Protein AF-A0A7T5UPA2-F1 (afdb_monomer)

pLDDT: mean 88.35, std 10.32, range [50.75, 97.88]

Mean predicted aligned error: 6.81 Å

Structure (mmCIF, N/CA/C/O backbone):
data_AF-A0A7T5UPA2-F1
#
_entry.id   AF-A0A7T5UPA2-F1
#
loop_
_atom_site.group_PDB
_atom_site.id
_atom_site.type_symbol
_atom_site.label_atom_id
_atom_site.label_alt_id
_atom_site.label_comp_id
_atom_site.label_asym_id
_atom_site.label_entity_id
_atom_site.label_seq_id
_atom_site.pdbx_PDB_ins_code
_atom_site.Cartn_x
_atom_sit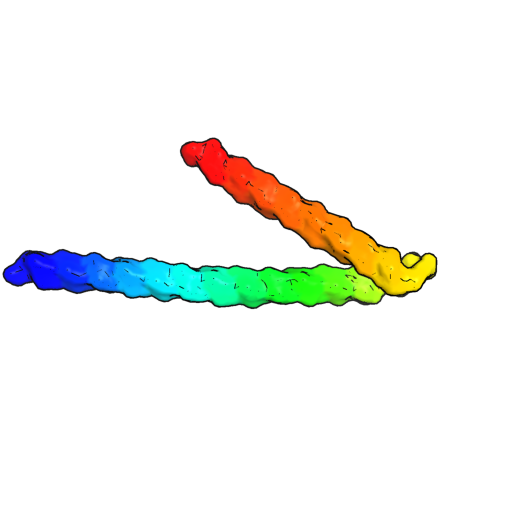e.Cartn_y
_atom_site.Cartn_z
_atom_site.occupancy
_atom_site.B_iso_or_equiv
_atom_site.auth_seq_id
_atom_site.auth_comp_id
_atom_site.auth_asym_id
_atom_site.auth_atom_id
_atom_site.pdbx_P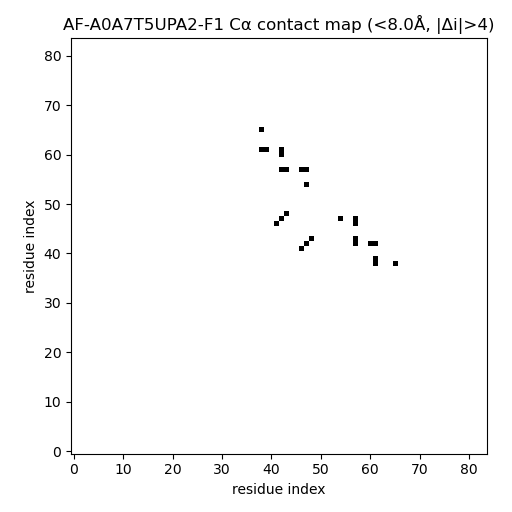DB_model_num
ATOM 1 N N . MET A 1 1 ? -23.485 -7.309 40.176 1.00 59.19 1 MET A N 1
ATOM 2 C CA . MET A 1 1 ? -23.101 -8.238 39.079 1.00 59.19 1 MET A CA 1
ATOM 3 C C . MET A 1 1 ? -23.267 -7.651 37.670 1.00 59.19 1 MET A C 1
ATOM 5 O O . MET A 1 1 ? -22.472 -8.000 36.807 1.00 59.19 1 MET A O 1
ATOM 9 N N . ALA A 1 2 ? -24.235 -6.756 37.414 1.00 62.12 2 ALA A N 1
ATOM 10 C CA . ALA A 1 2 ? -24.420 -6.124 36.096 1.00 62.12 2 ALA A CA 1
ATOM 11 C C . ALA A 1 2 ? -23.206 -5.294 35.620 1.00 62.12 2 ALA A C 1
ATOM 13 O O . ALA A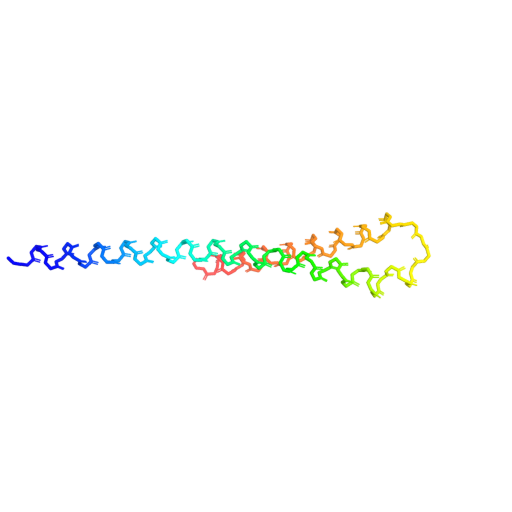 1 2 ? -22.823 -5.383 34.457 1.00 62.12 2 ALA A O 1
ATOM 14 N N . ASN A 1 3 ? -22.544 -4.576 36.536 1.00 69.12 3 ASN A N 1
ATOM 15 C CA . ASN A 1 3 ? -21.404 -3.708 36.214 1.00 69.12 3 ASN A CA 1
ATOM 16 C C . ASN A 1 3 ? -20.173 -4.486 35.694 1.00 69.12 3 ASN A C 1
ATOM 18 O O . ASN A 1 3 ? -19.539 -4.094 34.721 1.00 69.12 3 ASN A O 1
ATOM 22 N N . LYS A 1 4 ? -19.900 -5.669 36.265 1.00 72.69 4 LYS A N 1
ATOM 23 C CA . LYS A 1 4 ? -18.768 -6.527 35.869 1.00 72.69 4 LYS A CA 1
ATOM 24 C C . LYS A 1 4 ? -18.936 -7.093 34.449 1.00 72.69 4 LYS A C 1
ATOM 26 O O . LYS A 1 4 ? -17.994 -7.090 33.667 1.00 72.69 4 LYS A O 1
ATOM 31 N N . LYS A 1 5 ? -20.162 -7.494 34.082 1.00 73.38 5 LYS A N 1
ATOM 32 C CA . LYS A 1 5 ? -20.489 -7.991 32.730 1.00 73.38 5 LYS A CA 1
ATOM 33 C C . LYS A 1 5 ? -20.399 -6.897 31.659 1.00 73.38 5 LYS A C 1
ATOM 35 O O . LYS A 1 5 ? -20.011 -7.187 30.531 1.00 73.38 5 LYS A O 1
ATOM 40 N N . ALA A 1 6 ? -20.770 -5.659 31.991 1.00 78.25 6 ALA A N 1
ATOM 41 C CA . ALA A 1 6 ? -20.649 -4.521 31.078 1.00 78.25 6 ALA A CA 1
ATOM 42 C C . ALA A 1 6 ? -19.175 -4.153 30.828 1.00 78.25 6 ALA A C 1
ATOM 44 O O . ALA A 1 6 ? -18.776 -3.990 29.677 1.00 78.25 6 ALA A O 1
ATOM 45 N N . GLN A 1 7 ? -18.365 -4.130 31.889 1.00 79.00 7 GLN A N 1
ATOM 46 C CA . GLN A 1 7 ? -16.930 -3.843 31.829 1.00 79.00 7 GLN A CA 1
ATOM 47 C C . GLN A 1 7 ? -16.134 -4.915 31.062 1.00 79.00 7 GLN A C 1
ATOM 49 O O . GLN A 1 7 ? -15.252 -4.596 30.270 1.00 79.00 7 GLN A O 1
ATOM 54 N N . GLU A 1 8 ? -16.475 -6.199 31.216 1.00 79.75 8 GLU A N 1
ATOM 55 C CA . GLU A 1 8 ? -15.865 -7.273 30.416 1.00 79.75 8 GLU A CA 1
ATOM 56 C C . GLU A 1 8 ? -16.195 -7.146 28.919 1.00 79.75 8 GLU A C 1
ATOM 58 O O . GLU A 1 8 ? -15.351 -7.432 28.068 1.00 79.75 8 GLU A O 1
ATOM 63 N N . ARG A 1 9 ? -17.413 -6.704 28.572 1.00 81.00 9 ARG A N 1
ATOM 64 C CA . ARG A 1 9 ? -17.810 -6.478 27.173 1.00 81.00 9 ARG A CA 1
ATOM 65 C C . ARG A 1 9 ? -17.091 -5.280 26.554 1.00 81.00 9 ARG A C 1
ATOM 67 O O . ARG A 1 9 ? -16.676 -5.387 25.401 1.00 81.00 9 ARG A O 1
ATOM 74 N N . SER A 1 10 ? -16.930 -4.172 27.285 1.00 88.50 10 SER A N 1
ATOM 75 C CA . SER A 1 10 ? -16.183 -3.008 26.787 1.00 88.50 10 SER A CA 1
ATOM 76 C C . SER A 1 10 ? -14.707 -3.346 26.581 1.00 88.50 10 SER A C 1
ATOM 78 O O . SER A 1 10 ? -14.182 -3.101 25.500 1.00 88.50 10 SER A O 1
ATOM 80 N N . PHE A 1 11 ? -14.085 -4.034 27.541 1.00 92.56 11 PHE A N 1
ATOM 81 C CA . PHE A 1 11 ? -12.692 -4.468 27.437 1.00 92.56 11 PHE A CA 1
ATOM 82 C C . PHE A 1 11 ? -12.453 -5.404 26.244 1.00 92.56 11 PHE A C 1
ATOM 84 O O . PHE A 1 11 ? -11.536 -5.191 25.455 1.00 92.56 11 PHE A O 1
ATOM 91 N N . ARG A 1 12 ? -13.313 -6.413 26.038 1.00 93.12 12 ARG A N 1
ATOM 92 C CA . ARG A 1 12 ? -13.216 -7.295 24.858 1.00 93.12 12 ARG A CA 1
ATOM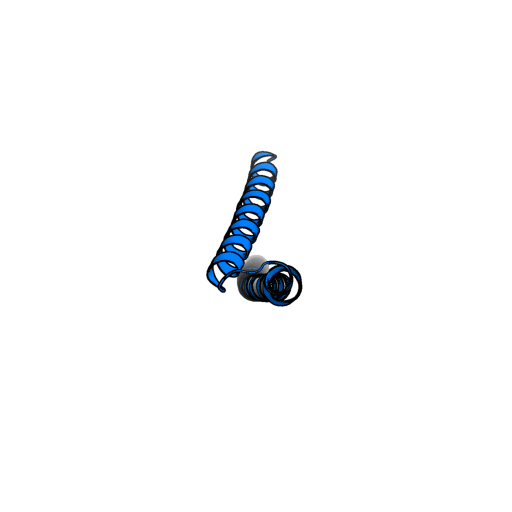 93 C C . ARG A 1 12 ? -13.341 -6.521 23.547 1.00 93.12 12 ARG A C 1
ATOM 95 O O . ARG A 1 12 ? -12.644 -6.843 22.590 1.00 93.12 12 ARG A O 1
ATOM 102 N N . ARG A 1 13 ? -14.219 -5.515 23.490 1.00 94.81 13 ARG A N 1
AT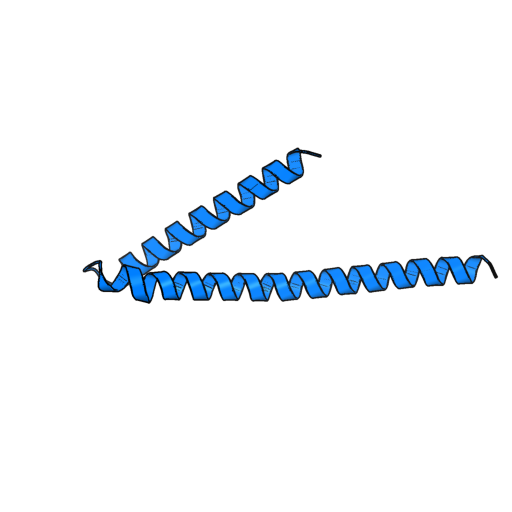OM 103 C CA . ARG A 1 13 ? -14.388 -4.671 22.301 1.00 94.81 13 ARG A CA 1
ATOM 104 C C . ARG A 1 13 ? -13.133 -3.848 22.020 1.00 94.81 13 ARG A C 1
ATOM 106 O O . ARG A 1 13 ? -12.697 -3.814 20.875 1.00 94.81 13 ARG A O 1
ATOM 113 N N . GLU A 1 14 ? -12.552 -3.233 23.046 1.00 95.25 14 GLU A N 1
ATOM 114 C CA . GLU A 1 14 ? -11.301 -2.477 22.934 1.00 95.25 14 GLU A CA 1
ATOM 115 C C . GLU A 1 14 ? -10.146 -3.368 22.468 1.00 95.25 14 GLU A C 1
ATOM 117 O O . GLU A 1 14 ? -9.448 -3.009 21.521 1.00 95.25 14 GLU A O 1
ATOM 122 N N . LEU A 1 15 ? -10.002 -4.567 23.043 1.00 96.94 15 LEU A N 1
ATOM 123 C CA . LEU A 1 15 ? -8.999 -5.540 22.604 1.00 96.94 15 LEU A CA 1
ATOM 124 C C . LEU A 1 15 ? -9.180 -5.932 21.136 1.00 96.94 15 LEU A C 1
ATOM 126 O O . LEU A 1 15 ? -8.220 -5.910 20.371 1.00 96.94 15 LEU A O 1
ATOM 130 N N . VAL A 1 16 ? -10.404 -6.262 20.713 1.00 97.25 16 VAL A N 1
ATOM 131 C CA . VAL A 1 16 ? -10.681 -6.596 19.306 1.00 97.25 16 VAL A CA 1
ATOM 132 C C . VAL A 1 16 ? -10.359 -5.411 18.399 1.00 97.25 16 VAL A C 1
ATOM 134 O O . VAL A 1 16 ? -9.766 -5.599 17.343 1.00 97.25 16 VAL A O 1
ATOM 137 N N . GLN A 1 17 ? -10.690 -4.186 18.803 1.00 97.00 17 GLN A N 1
ATOM 138 C CA . GLN A 1 17 ? -10.398 -2.991 18.016 1.00 97.00 17 GLN A CA 1
ATOM 139 C C . GLN A 1 17 ? -8.890 -2.722 17.890 1.00 97.00 17 GLN A C 1
ATOM 141 O O . GLN A 1 17 ? -8.425 -2.334 16.814 1.00 97.00 17 GLN A O 1
ATOM 146 N N . GLN A 1 18 ? -8.115 -2.983 18.946 1.00 97.12 18 GLN A N 1
ATOM 147 C CA . GLN A 1 18 ? -6.652 -2.921 18.906 1.00 97.12 18 GLN A CA 1
ATOM 148 C C . GLN A 1 18 ? -6.067 -3.999 17.992 1.00 97.12 18 GLN A C 1
ATOM 150 O O . GLN A 1 18 ? -5.217 -3.691 17.159 1.00 97.12 18 GLN A O 1
ATOM 155 N N . LEU A 1 19 ? -6.558 -5.239 18.090 1.00 97.88 19 LEU A N 1
ATOM 156 C CA . LEU A 1 19 ? -6.130 -6.337 17.222 1.00 97.88 19 LEU A CA 1
ATOM 157 C C . LEU A 1 19 ? -6.444 -6.046 15.754 1.00 97.88 19 LEU A C 1
ATOM 159 O O . LEU A 1 19 ? -5.565 -6.197 14.914 1.00 97.88 19 LEU A O 1
ATOM 163 N N . VAL A 1 20 ? -7.652 -5.560 15.450 1.00 97.81 20 VAL A N 1
ATOM 164 C CA . VAL A 1 20 ? -8.026 -5.150 14.090 1.00 97.81 20 VAL A CA 1
ATOM 165 C C . VAL A 1 20 ? -7.068 -4.080 13.589 1.00 97.81 20 VAL A C 1
ATOM 167 O O . VAL A 1 20 ? -6.493 -4.264 12.525 1.00 97.81 20 VAL A O 1
ATOM 170 N N . THR A 1 21 ? -6.833 -3.020 14.367 1.00 97.06 21 THR A N 1
ATOM 171 C CA . THR A 1 21 ? -5.909 -1.938 13.988 1.00 97.06 21 THR A CA 1
ATOM 172 C C . THR A 1 21 ? -4.501 -2.461 13.702 1.00 97.06 21 THR A C 1
ATOM 174 O O . THR A 1 21 ? -3.912 -2.121 12.673 1.00 97.06 21 THR A O 1
ATOM 177 N N . LEU A 1 22 ? -3.957 -3.302 14.586 1.00 97.31 22 LEU A N 1
ATOM 178 C CA . LEU A 1 22 ? -2.623 -3.879 14.433 1.00 97.31 22 LEU A CA 1
ATOM 179 C C . LEU A 1 22 ? -2.541 -4.766 13.184 1.00 97.31 22 LEU A C 1
ATOM 181 O O . LEU A 1 22 ? -1.632 -4.602 12.370 1.00 97.31 22 LEU A O 1
ATOM 185 N N . SER A 1 23 ? -3.515 -5.659 12.996 1.00 97.38 23 SER A N 1
ATOM 186 C CA . SER A 1 23 ? -3.579 -6.550 11.838 1.00 97.38 23 SER A CA 1
ATOM 187 C C . SER A 1 23 ? -3.745 -5.778 10.532 1.00 97.38 23 SER A C 1
ATOM 189 O O . SER A 1 23 ? -2.997 -6.025 9.591 1.00 97.38 23 SER A O 1
ATOM 191 N N . THR A 1 24 ? -4.667 -4.813 10.455 1.00 96.31 24 THR A N 1
ATOM 192 C CA . THR A 1 24 ? -4.875 -4.022 9.232 1.00 96.31 24 THR A CA 1
ATOM 193 C C . THR A 1 24 ? -3.659 -3.172 8.893 1.00 96.31 24 THR A C 1
ATOM 195 O O . THR A 1 24 ? -3.335 -3.031 7.719 1.00 96.31 24 THR A O 1
ATOM 198 N N . SER A 1 25 ? -2.956 -2.642 9.899 1.00 96.19 25 SER A N 1
ATOM 199 C CA . SER A 1 25 ? -1.736 -1.857 9.678 1.00 96.19 25 SER A CA 1
ATOM 200 C C . SER A 1 25 ? -0.596 -2.737 9.164 1.00 96.19 25 SER A C 1
ATOM 202 O O . SER A 1 25 ? 0.047 -2.395 8.173 1.00 96.19 25 SER A O 1
ATOM 204 N N . GLY A 1 26 ? -0.389 -3.905 9.784 1.00 97.19 26 GLY A N 1
ATOM 205 C CA . GLY A 1 26 ? 0.609 -4.881 9.342 1.00 97.19 26 GLY A CA 1
ATOM 206 C C . GLY A 1 26 ? 0.339 -5.387 7.924 1.00 97.19 26 GLY A C 1
ATOM 207 O O . GLY A 1 26 ? 1.223 -5.336 7.071 1.00 97.19 26 GLY A O 1
ATOM 208 N N . PHE A 1 27 ? -0.896 -5.803 7.629 1.00 97.31 27 PHE A N 1
ATOM 209 C CA . PHE A 1 27 ? -1.267 -6.242 6.281 1.00 97.31 27 PHE A CA 1
ATOM 210 C C . PHE A 1 27 ? -1.233 -5.109 5.255 1.00 97.31 27 PHE A C 1
ATOM 212 O O . PHE A 1 27 ? -0.853 -5.355 4.114 1.00 97.31 27 PHE A O 1
ATOM 219 N N . GLY A 1 28 ? -1.568 -3.876 5.643 1.00 95.88 28 GLY A N 1
ATOM 220 C CA . GLY A 1 28 ? -1.435 -2.704 4.779 1.00 95.88 28 GLY A CA 1
ATOM 221 C C . GLY A 1 28 ? 0.010 -2.480 4.329 1.00 95.88 28 GLY A C 1
ATOM 222 O O . GLY A 1 28 ? 0.251 -2.262 3.143 1.00 95.88 28 GLY A O 1
ATOM 223 N N . LEU A 1 29 ? 0.976 -2.619 5.245 1.00 96.81 29 LEU A N 1
ATOM 224 C CA . LEU A 1 29 ? 2.401 -2.535 4.916 1.00 96.81 29 LEU A CA 1
ATOM 225 C C . LEU A 1 29 ? 2.838 -3.665 3.976 1.00 96.81 29 LEU A C 1
ATOM 227 O O . LEU A 1 29 ? 3.472 -3.402 2.956 1.00 96.81 29 LEU A O 1
ATOM 231 N N . VAL A 1 30 ? 2.476 -4.912 4.289 1.00 96.88 30 VAL A N 1
ATOM 232 C CA . VAL A 1 30 ? 2.812 -6.070 3.444 1.00 96.88 30 VAL A CA 1
ATOM 233 C C . VAL A 1 30 ? 2.223 -5.912 2.040 1.00 96.88 30 VAL A C 1
ATOM 235 O O . VAL A 1 30 ? 2.922 -6.131 1.054 1.00 96.88 30 VAL A O 1
ATOM 238 N N . ALA A 1 31 ? 0.968 -5.472 1.933 1.00 96.19 31 ALA A N 1
ATOM 239 C CA . ALA A 1 31 ? 0.316 -5.223 0.653 1.00 96.19 31 ALA A CA 1
ATOM 240 C C . ALA A 1 31 ? 1.013 -4.107 -0.140 1.00 96.19 31 ALA A C 1
ATOM 242 O O . ALA A 1 31 ? 1.220 -4.256 -1.344 1.00 96.19 31 ALA A O 1
ATOM 243 N N . ALA A 1 32 ? 1.410 -3.013 0.520 1.00 93.81 32 ALA A N 1
ATOM 244 C CA . ALA A 1 32 ? 2.149 -1.928 -0.122 1.00 93.81 32 ALA A CA 1
ATOM 245 C C . ALA A 1 32 ? 3.499 -2.407 -0.682 1.00 93.81 32 ALA A C 1
ATOM 247 O O . ALA A 1 32 ? 3.847 -2.080 -1.818 1.00 93.81 32 ALA A O 1
ATOM 248 N N . LEU A 1 33 ? 4.232 -3.225 0.082 1.00 95.56 33 LEU A N 1
ATOM 249 C CA . LEU A 1 33 ? 5.506 -3.804 -0.352 1.00 95.56 33 LEU A CA 1
ATOM 250 C C . LEU A 1 33 ? 5.327 -4.762 -1.536 1.00 95.56 33 LEU A C 1
ATOM 252 O O . LEU A 1 33 ? 6.055 -4.646 -2.521 1.00 95.56 33 LEU A O 1
ATOM 256 N N . ALA A 1 34 ? 4.327 -5.645 -1.480 1.00 96.81 34 ALA A N 1
ATOM 257 C CA . ALA A 1 34 ? 4.043 -6.599 -2.549 1.00 96.81 34 ALA A CA 1
ATOM 258 C C . ALA A 1 34 ? 3.678 -5.902 -3.869 1.00 96.81 34 ALA A C 1
ATOM 260 O O . ALA A 1 34 ? 4.172 -6.283 -4.931 1.00 96.81 34 ALA A O 1
ATOM 261 N N . TRP A 1 35 ? 2.855 -4.848 -3.818 1.00 94.06 35 TRP A N 1
ATOM 262 C CA . TRP A 1 35 ? 2.523 -4.060 -5.008 1.00 94.06 35 TRP A CA 1
ATOM 263 C C . TRP A 1 35 ? 3.729 -3.302 -5.559 1.00 94.06 35 TRP A C 1
ATOM 265 O O . TRP A 1 35 ? 3.928 -3.298 -6.772 1.00 94.06 35 TRP A O 1
ATOM 275 N N . ASN A 1 36 ? 4.553 -2.704 -4.694 1.00 92.56 36 ASN A N 1
ATOM 276 C CA . ASN A 1 36 ? 5.796 -2.057 -5.111 1.00 92.56 36 ASN A CA 1
ATOM 277 C C . ASN A 1 36 ? 6.708 -3.041 -5.863 1.00 92.56 36 ASN A C 1
ATOM 279 O O . ASN A 1 36 ? 7.146 -2.741 -6.971 1.00 92.56 36 ASN A O 1
ATOM 283 N N . GLU A 1 37 ? 6.944 -4.229 -5.305 1.00 95.31 37 GLU A N 1
ATOM 284 C CA . GLU A 1 37 ? 7.775 -5.251 -5.946 1.00 95.31 37 GLU A CA 1
ATOM 285 C C . GLU A 1 37 ? 7.170 -5.742 -7.267 1.00 95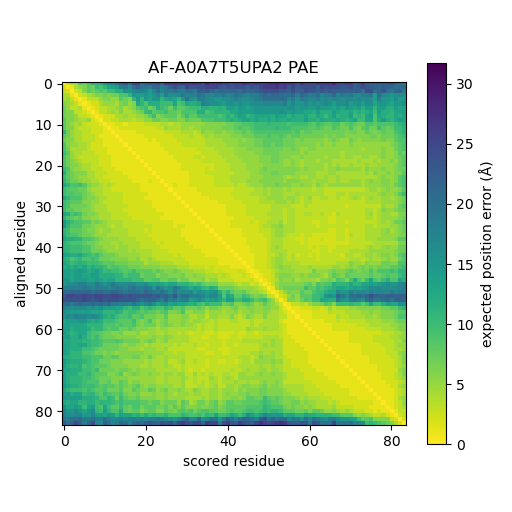.31 37 GLU A C 1
ATOM 287 O O . GLU A 1 37 ? 7.861 -5.792 -8.283 1.00 95.31 37 GLU A O 1
ATOM 292 N N . THR A 1 38 ? 5.866 -6.021 -7.285 1.00 95.38 38 THR A N 1
ATOM 293 C CA . THR A 1 38 ? 5.157 -6.492 -8.484 1.00 95.38 38 THR A CA 1
ATOM 294 C C . THR A 1 38 ? 5.265 -5.485 -9.626 1.00 95.38 38 THR A C 1
ATOM 296 O O . THR A 1 38 ? 5.595 -5.854 -10.750 1.00 95.38 38 THR A O 1
ATOM 299 N N . ILE A 1 39 ? 5.024 -4.198 -9.358 1.00 91.56 39 ILE A N 1
ATOM 300 C CA . ILE A 1 39 ? 5.118 -3.160 -10.390 1.00 91.56 39 ILE A CA 1
ATOM 301 C C . ILE A 1 39 ? 6.565 -3.050 -10.884 1.00 91.56 39 ILE A C 1
ATOM 303 O O . ILE A 1 39 ? 6.779 -2.978 -12.091 1.00 91.56 39 ILE A O 1
ATOM 307 N N . GLN A 1 40 ? 7.562 -3.092 -9.993 1.00 90.94 40 GLN A N 1
ATOM 308 C CA . GLN A 1 40 ? 8.974 -3.062 -10.394 1.00 90.94 40 GLN A CA 1
ATOM 309 C C . GLN A 1 40 ? 9.347 -4.239 -11.301 1.00 90.94 40 GLN A C 1
ATOM 311 O O . GLN A 1 40 ? 9.974 -4.023 -12.338 1.00 90.94 40 GLN A O 1
ATOM 316 N N . GLN A 1 41 ? 8.933 -5.460 -10.953 1.00 93.69 41 GLN A N 1
ATOM 317 C CA . GLN A 1 41 ? 9.162 -6.646 -11.782 1.00 93.69 41 GLN A CA 1
ATOM 318 C C . GLN A 1 41 ? 8.458 -6.525 -13.134 1.00 93.69 41 GLN A C 1
ATOM 320 O O . GLN A 1 41 ? 9.069 -6.785 -14.163 1.00 93.69 41 GLN A O 1
ATOM 325 N N . ILE A 1 42 ? 7.214 -6.034 -13.165 1.00 90.62 42 ILE A N 1
ATOM 326 C CA . ILE A 1 42 ? 6.496 -5.807 -14.425 1.00 90.62 42 ILE A CA 1
ATOM 327 C C . ILE A 1 42 ? 7.262 -4.832 -15.327 1.00 90.62 42 ILE A C 1
ATOM 329 O O . ILE A 1 42 ? 7.424 -5.092 -16.520 1.00 90.62 42 ILE A O 1
ATOM 333 N N . VAL A 1 43 ? 7.750 -3.714 -14.781 1.00 87.94 43 VAL A N 1
ATOM 334 C CA . VAL A 1 43 ? 8.533 -2.755 -15.570 1.00 87.94 43 VAL A CA 1
ATOM 335 C C . VAL A 1 43 ? 9.826 -3.402 -16.071 1.00 87.94 43 VAL A C 1
ATOM 337 O O . VAL A 1 43 ? 10.141 -3.297 -17.256 1.00 87.94 43 VAL A O 1
ATOM 340 N N . LYS A 1 44 ? 10.541 -4.119 -15.207 1.00 87.62 44 LYS A N 1
ATOM 341 C CA . LYS A 1 44 ? 11.803 -4.774 -15.556 1.00 87.62 44 LYS A CA 1
ATOM 342 C C . LYS A 1 44 ? 11.642 -5.865 -16.618 1.00 87.62 44 LYS A C 1
ATOM 344 O O . LYS A 1 44 ? 12.446 -5.934 -17.539 1.00 87.62 44 LYS A O 1
ATOM 349 N N . ASP A 1 45 ? 10.615 -6.700 -16.513 1.00 90.06 45 ASP A N 1
ATOM 350 C CA . ASP A 1 45 ? 10.482 -7.889 -17.360 1.00 90.06 45 ASP A CA 1
ATOM 351 C C . ASP A 1 45 ? 9.725 -7.591 -18.661 1.00 90.06 45 ASP A C 1
ATOM 353 O O . ASP A 1 45 ? 9.993 -8.202 -19.696 1.00 90.06 45 ASP A O 1
ATOM 357 N N . PHE A 1 46 ? 8.793 -6.630 -18.647 1.00 87.00 46 PHE A N 1
ATOM 358 C CA . PHE A 1 46 ? 7.944 -6.336 -19.806 1.00 87.00 46 PHE A CA 1
ATOM 359 C C . PHE A 1 46 ? 8.246 -5.000 -20.487 1.00 87.00 46 PHE A C 1
ATOM 361 O O . PHE A 1 46 ? 7.959 -4.866 -21.679 1.00 87.00 46 PHE A O 1
ATOM 368 N N . ILE A 1 47 ? 8.774 -4.001 -19.781 1.00 83.50 47 ILE A N 1
ATOM 369 C CA . ILE A 1 47 ? 8.939 -2.646 -20.331 1.00 83.50 47 ILE A CA 1
ATOM 370 C C . ILE A 1 47 ? 10.397 -2.385 -20.704 1.00 83.50 47 ILE A C 1
ATOM 372 O O . ILE A 1 47 ? 10.672 -1.971 -21.829 1.00 83.50 47 ILE A O 1
ATOM 376 N N . GLU A 1 48 ? 11.331 -2.681 -19.803 1.00 81.50 48 GLU A N 1
ATOM 377 C CA . GLU A 1 48 ? 12.765 -2.437 -19.992 1.00 81.50 48 GLU A CA 1
ATOM 378 C C . GLU A 1 48 ? 13.359 -3.138 -21.231 1.00 81.50 48 GLU A C 1
ATOM 380 O O . GLU A 1 48 ? 14.045 -2.466 -21.999 1.00 81.50 48 GLU A O 1
ATOM 385 N N . PRO A 1 49 ? 13.040 -4.411 -21.553 1.00 84.56 49 PRO A N 1
ATOM 386 C CA . PRO A 1 49 ? 13.595 -5.077 -22.735 1.00 84.56 49 PRO A CA 1
ATOM 387 C C . PRO A 1 49 ? 13.040 -4.532 -24.057 1.00 84.56 49 PRO A C 1
ATOM 389 O O . PRO A 1 49 ? 13.596 -4.799 -25.120 1.00 84.56 49 PRO A O 1
ATOM 392 N N . ARG A 1 50 ? 11.915 -3.805 -24.015 1.00 81.38 50 ARG A N 1
ATOM 393 C CA . ARG A 1 50 ? 11.217 -3.292 -25.203 1.00 81.38 50 ARG A CA 1
ATOM 394 C C . ARG A 1 50 ? 11.582 -1.849 -25.538 1.00 81.38 50 ARG A C 1
ATOM 396 O O . ARG A 1 50 ? 11.247 -1.393 -26.629 1.00 81.38 50 ARG A O 1
ATOM 403 N N . ILE A 1 51 ? 12.243 -1.134 -24.628 1.00 74.81 51 ILE A N 1
ATOM 404 C CA . ILE A 1 51 ? 12.578 0.280 -24.801 1.00 74.81 51 ILE A CA 1
ATOM 405 C C . ILE A 1 51 ? 14.101 0.446 -24.758 1.00 74.81 51 ILE A C 1
ATOM 407 O O . ILE A 1 51 ? 14.700 0.313 -23.693 1.00 74.81 51 ILE A O 1
ATOM 411 N N . PRO A 1 52 ? 14.750 0.771 -25.890 1.00 66.62 52 PRO A N 1
ATOM 412 C CA . PRO A 1 52 ? 16.171 1.077 -25.897 1.00 66.62 52 PRO A CA 1
ATOM 413 C C . PRO A 1 52 ? 16.405 2.426 -25.206 1.00 66.62 52 PRO A C 1
ATOM 415 O O . PRO A 1 52 ? 16.032 3.483 -25.710 1.00 66.62 52 PRO A O 1
ATOM 418 N N . GLY A 1 53 ? 17.009 2.393 -24.024 1.00 64.00 53 GLY A N 1
ATOM 419 C CA . GLY A 1 53 ? 17.306 3.582 -23.233 1.00 64.00 53 GLY A CA 1
ATOM 420 C C . GLY A 1 53 ? 17.704 3.192 -21.819 1.00 64.00 53 GLY A C 1
ATOM 421 O O . GLY A 1 53 ? 17.208 2.206 -21.286 1.00 64.00 53 GLY A O 1
ATOM 422 N N . SER A 1 54 ? 18.635 3.936 -21.222 1.00 67.50 54 SER A N 1
ATOM 423 C CA . SER A 1 54 ? 19.170 3.660 -19.884 1.00 67.50 54 SER A CA 1
ATOM 424 C C . SER A 1 54 ? 18.061 3.452 -18.842 1.00 67.50 54 SER A C 1
ATOM 426 O O . SER A 1 54 ? 16.954 3.978 -18.983 1.00 67.50 54 SER A O 1
ATOM 428 N N . GLY A 1 55 ? 18.370 2.749 -17.744 1.00 74.88 55 GLY A N 1
ATOM 429 C CA . GLY A 1 55 ? 17.428 2.446 -16.653 1.00 74.88 55 GLY A CA 1
ATOM 430 C C . GLY A 1 55 ? 16.688 3.652 -16.040 1.00 74.88 55 GLY A C 1
ATOM 431 O O . GLY A 1 55 ? 15.791 3.469 -15.221 1.00 74.88 55 GLY A O 1
ATOM 432 N N . LEU A 1 56 ? 17.008 4.886 -16.442 1.00 83.25 56 LEU A N 1
ATOM 433 C CA . LEU A 1 56 ? 16.231 6.089 -16.150 1.00 83.25 56 LEU A CA 1
ATOM 434 C C . LEU A 1 56 ? 14.824 6.064 -16.775 1.00 83.25 56 LEU A C 1
ATOM 436 O O . LEU A 1 56 ? 13.868 6.438 -16.100 1.00 83.25 56 LEU A O 1
ATOM 440 N N . VAL A 1 57 ? 14.669 5.605 -18.024 1.00 83.88 57 VAL A N 1
ATOM 441 C CA . VAL A 1 57 ? 13.350 5.553 -18.693 1.00 83.88 57 VAL A CA 1
ATOM 442 C C . VAL A 1 57 ? 12.449 4.510 -18.027 1.00 83.88 57 VAL A C 1
ATOM 444 O O . VAL A 1 57 ? 11.287 4.791 -17.745 1.00 83.88 57 VAL A O 1
ATOM 447 N N . SER A 1 58 ? 13.013 3.350 -17.674 1.00 82.31 58 SER A N 1
ATOM 448 C CA . SER A 1 58 ? 12.347 2.315 -16.867 1.00 82.31 58 SER A CA 1
ATOM 449 C C . SER A 1 58 ? 11.833 2.892 -15.534 1.00 82.31 58 SER A C 1
ATOM 451 O O . SER A 1 58 ? 10.647 2.786 -15.214 1.00 82.31 58 SER A O 1
ATOM 453 N N . LYS A 1 59 ? 12.677 3.641 -14.806 1.00 86.12 59 LYS A N 1
ATOM 454 C CA . LYS A 1 59 ? 12.286 4.313 -13.551 1.00 86.12 59 LYS A CA 1
ATOM 455 C C . LYS A 1 59 ? 11.208 5.385 -13.732 1.00 86.12 59 LYS A C 1
ATOM 457 O O . LYS A 1 59 ? 10.347 5.516 -12.864 1.00 86.12 59 LYS A O 1
ATOM 462 N N . LEU A 1 60 ? 11.229 6.139 -14.832 1.00 89.19 60 LEU A N 1
ATOM 463 C CA . LEU A 1 60 ? 10.184 7.122 -15.136 1.00 89.19 60 LEU A CA 1
ATOM 464 C C . LEU A 1 60 ? 8.831 6.449 -15.384 1.00 89.19 60 LEU A C 1
ATOM 466 O O . LEU A 1 60 ? 7.818 6.911 -14.863 1.00 89.19 60 LEU A O 1
ATOM 470 N N . ILE A 1 61 ? 8.807 5.335 -16.118 1.00 88.06 61 ILE A N 1
ATOM 471 C CA . ILE A 1 61 ? 7.572 4.582 -16.367 1.00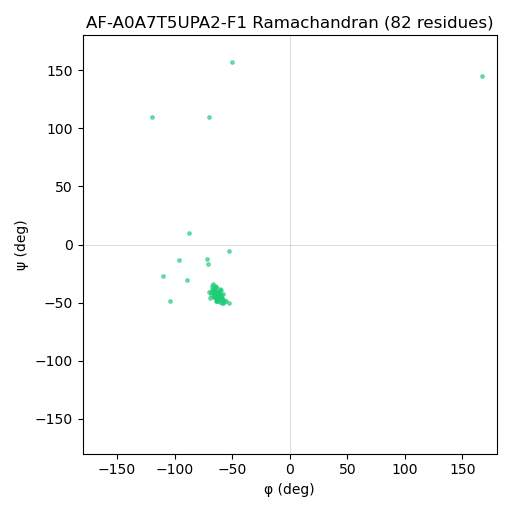 88.06 61 ILE A CA 1
ATOM 472 C C . ILE A 1 61 ? 7.029 3.993 -15.065 1.00 88.06 61 ILE A C 1
ATOM 474 O O . ILE A 1 61 ? 5.844 4.146 -14.770 1.00 88.06 61 ILE A O 1
ATOM 478 N N . TYR A 1 62 ? 7.899 3.399 -14.247 1.00 89.56 62 TYR A N 1
ATOM 479 C CA . TYR A 1 62 ? 7.545 2.948 -12.902 1.00 89.56 62 TYR A CA 1
ATOM 480 C C . TYR A 1 62 ? 6.899 4.073 -12.072 1.00 89.56 62 TYR A C 1
ATOM 482 O O . TYR A 1 62 ? 5.809 3.895 -11.525 1.00 89.56 62 TYR A O 1
ATOM 490 N N . ALA A 1 63 ? 7.528 5.253 -12.025 1.00 92.38 63 ALA A N 1
ATOM 491 C CA . ALA A 1 63 ? 7.029 6.395 -11.261 1.00 92.38 63 ALA A CA 1
ATOM 492 C C . ALA A 1 63 ? 5.652 6.874 -11.751 1.00 92.38 63 ALA A C 1
ATOM 494 O O . ALA A 1 63 ? 4.779 7.172 -10.932 1.00 92.38 63 ALA A O 1
ATOM 495 N N . LEU A 1 64 ? 5.430 6.909 -13.069 1.00 94.50 64 LEU A N 1
ATOM 496 C CA . LEU A 1 64 ? 4.135 7.271 -13.648 1.00 94.50 64 LEU A CA 1
ATOM 497 C C . LEU A 1 64 ? 3.049 6.258 -13.276 1.00 94.50 64 LEU A C 1
ATOM 499 O O . LEU A 1 64 ? 1.987 6.668 -12.814 1.00 94.50 64 LEU A O 1
ATOM 503 N N . ILE A 1 65 ? 3.325 4.954 -13.392 1.00 91.62 65 ILE A N 1
ATOM 504 C CA . ILE A 1 65 ? 2.367 3.893 -13.039 1.00 91.62 65 ILE A CA 1
ATOM 505 C C . ILE A 1 65 ? 1.949 4.010 -11.571 1.00 91.62 65 ILE A C 1
ATOM 507 O O . ILE A 1 65 ? 0.755 4.045 -11.267 1.00 91.62 65 ILE A O 1
ATOM 511 N N . VAL A 1 66 ? 2.919 4.115 -10.657 1.00 92.50 66 VAL A N 1
ATOM 512 C CA . VAL A 1 66 ? 2.640 4.222 -9.218 1.00 92.50 66 VAL A CA 1
ATOM 513 C C . VAL A 1 66 ? 1.854 5.493 -8.901 1.00 92.50 66 VAL A C 1
ATOM 515 O O . VAL A 1 66 ? 0.896 5.443 -8.131 1.00 92.50 66 VAL A O 1
ATOM 518 N N . THR A 1 67 ? 2.197 6.618 -9.532 1.00 94.44 67 THR A N 1
ATOM 519 C CA . THR A 1 67 ? 1.486 7.890 -9.334 1.00 94.44 67 THR A CA 1
ATOM 520 C C . THR A 1 67 ? 0.043 7.805 -9.825 1.00 94.44 67 THR A C 1
ATOM 522 O O . THR A 1 67 ? -0.874 8.205 -9.110 1.00 94.44 67 THR A O 1
ATOM 525 N N . THR A 1 68 ? -0.191 7.242 -11.013 1.00 95.81 68 THR A N 1
ATOM 526 C CA . THR A 1 68 ? -1.546 7.050 -11.540 1.00 95.81 68 THR A CA 1
ATOM 527 C C . THR A 1 68 ? -2.370 6.145 -10.628 1.00 95.81 68 THR A C 1
ATOM 529 O O . THR A 1 68 ? -3.498 6.497 -10.291 1.00 95.81 68 THR A O 1
ATOM 532 N N . LEU A 1 69 ? -1.813 5.021 -10.167 1.00 92.62 69 LEU A N 1
ATOM 533 C CA . LEU A 1 69 ? -2.500 4.132 -9.225 1.00 92.62 69 LEU A CA 1
ATOM 534 C C . LEU A 1 69 ? -2.824 4.837 -7.904 1.00 92.62 69 LEU A C 1
ATOM 536 O O . LEU A 1 69 ? -3.948 4.720 -7.419 1.00 92.62 69 LEU A O 1
ATOM 540 N N . ALA A 1 70 ? -1.885 5.609 -7.351 1.00 92.75 70 ALA A N 1
ATOM 541 C CA . ALA A 1 70 ? -2.109 6.377 -6.131 1.00 92.75 70 ALA A CA 1
ATOM 542 C C . ALA A 1 70 ? -3.261 7.377 -6.301 1.00 92.75 70 ALA A C 1
ATOM 544 O O . ALA A 1 70 ? -4.163 7.420 -5.462 1.00 92.75 70 ALA A O 1
ATOM 545 N N . VAL A 1 71 ? -3.287 8.131 -7.404 1.00 96.69 71 VAL A N 1
ATOM 546 C CA . VAL A 1 71 ? -4.377 9.071 -7.717 1.00 96.69 71 VAL A CA 1
ATOM 547 C C . VAL A 1 71 ? -5.707 8.337 -7.883 1.00 96.69 71 VAL A C 1
ATOM 549 O O . VAL A 1 71 ? -6.707 8.765 -7.315 1.00 96.69 71 VAL A O 1
ATOM 552 N N . LEU A 1 72 ? -5.741 7.210 -8.598 1.00 96.38 72 LEU A N 1
ATOM 553 C CA . LEU A 1 72 ? -6.970 6.438 -8.797 1.00 96.38 72 LEU A CA 1
ATOM 554 C C . LEU A 1 72 ? -7.520 5.887 -7.478 1.00 96.38 72 LEU A C 1
ATOM 556 O O . LEU A 1 72 ? -8.703 6.057 -7.187 1.00 96.38 72 LEU A O 1
ATOM 560 N N . VAL A 1 73 ? -6.675 5.255 -6.660 1.00 93.25 73 VAL A N 1
ATOM 561 C CA . VAL A 1 73 ? -7.084 4.697 -5.363 1.00 93.25 73 VAL A CA 1
ATOM 562 C C . VAL A 1 73 ? -7.559 5.808 -4.430 1.00 93.25 73 VAL A C 1
ATOM 564 O O . VAL A 1 73 ? -8.647 5.704 -3.864 1.00 93.25 73 VAL A O 1
ATOM 567 N N . THR A 1 74 ? -6.795 6.895 -4.297 1.00 93.69 74 THR A N 1
ATOM 568 C CA . THR A 1 74 ? -7.169 8.022 -3.425 1.00 93.69 74 THR A CA 1
ATOM 569 C C . THR A 1 74 ? -8.445 8.714 -3.894 1.00 93.69 74 THR A C 1
ATOM 571 O O . THR A 1 74 ? -9.311 9.003 -3.069 1.00 93.69 74 THR A O 1
ATOM 574 N N . TYR A 1 75 ? -8.626 8.907 -5.202 1.00 96.00 75 TYR A N 1
ATOM 575 C CA . TYR A 1 75 ? -9.854 9.459 -5.773 1.00 96.00 75 TYR A CA 1
ATOM 576 C C . TYR A 1 75 ? -11.074 8.576 -5.477 1.00 96.00 75 TYR A C 1
ATOM 578 O O . TYR A 1 75 ? -12.106 9.071 -5.021 1.00 96.00 75 TYR A O 1
ATOM 586 N N . GLN A 1 76 ? -10.955 7.260 -5.675 1.00 94.88 76 GLN A N 1
ATOM 587 C CA . GLN A 1 76 ? -12.045 6.315 -5.422 1.00 94.88 76 GLN A CA 1
ATOM 588 C C . GLN A 1 76 ? -12.404 6.244 -3.933 1.00 94.88 76 GLN A C 1
ATOM 590 O O . GLN A 1 76 ? -13.587 6.246 -3.587 1.00 94.88 76 GLN A O 1
ATOM 595 N N . LEU A 1 77 ? -11.403 6.240 -3.048 1.00 92.19 77 LEU A N 1
ATOM 596 C CA . LEU A 1 77 ? -11.613 6.300 -1.600 1.00 92.19 77 LEU A CA 1
ATOM 597 C C . LEU A 1 77 ? -12.272 7.615 -1.176 1.00 92.19 77 LEU A C 1
ATOM 599 O O . LEU A 1 77 ? -13.217 7.588 -0.391 1.00 92.19 77 LEU A O 1
ATOM 603 N N . SER A 1 78 ? -11.828 8.745 -1.732 1.00 93.12 78 SER A N 1
ATOM 604 C CA . SER A 1 78 ? -12.429 10.060 -1.487 1.00 93.12 78 SER A CA 1
ATOM 605 C C . SER A 1 78 ? -13.906 10.067 -1.884 1.00 93.12 78 SER A C 1
ATOM 607 O O . SER A 1 78 ? -14.767 10.403 -1.076 1.00 93.12 78 SER A O 1
ATOM 609 N N . ARG A 1 79 ? -14.237 9.553 -3.075 1.00 94.12 79 ARG A N 1
ATOM 610 C CA . ARG A 1 79 ? -15.623 9.434 -3.546 1.00 94.12 79 ARG A CA 1
ATOM 611 C C . ARG A 1 79 ? -16.482 8.533 -2.656 1.00 94.12 79 ARG A C 1
ATOM 613 O O . ARG A 1 79 ? -17.647 8.848 -2.429 1.00 94.12 79 ARG A O 1
ATOM 620 N N . LEU A 1 80 ? -15.939 7.415 -2.175 1.00 94.69 80 LEU A N 1
ATOM 621 C CA . LEU A 1 80 ? -16.631 6.525 -1.236 1.00 94.69 80 LEU A CA 1
ATOM 622 C C . LEU A 1 80 ? -16.878 7.211 0.113 1.00 94.69 80 LEU A C 1
ATOM 624 O O . LEU A 1 80 ? -17.963 7.069 0.672 1.00 94.69 80 LEU A O 1
ATOM 628 N N . ALA A 1 81 ? -15.902 7.973 0.609 1.00 90.94 81 ALA A N 1
ATOM 629 C CA . ALA A 1 81 ? -16.016 8.728 1.851 1.00 90.94 81 ALA A CA 1
ATOM 630 C C . ALA A 1 81 ? -17.028 9.880 1.742 1.00 90.94 81 ALA A C 1
ATOM 632 O O . ALA A 1 81 ? -17.793 10.094 2.675 1.00 90.94 81 ALA A O 1
ATOM 633 N N . SER A 1 82 ? -17.091 10.566 0.596 1.00 87.69 82 SER A N 1
ATOM 634 C CA . SER A 1 82 ? -18.073 11.628 0.322 1.00 87.69 82 SER A CA 1
ATOM 635 C C . SER A 1 82 ? -19.499 11.118 0.104 1.00 87.69 82 SER A C 1
ATOM 637 O O . SER A 1 82 ? -20.426 11.917 0.052 1.00 87.69 82 SER A O 1
ATOM 639 N N . LYS A 1 83 ? -19.695 9.804 -0.072 1.00 69.00 83 LYS A N 1
ATOM 640 C CA . LYS A 1 83 ? -21.019 9.195 -0.278 1.00 69.00 83 LYS A CA 1
ATOM 641 C C . LYS A 1 83 ? -21.725 8.825 1.039 1.00 69.00 83 LYS A C 1
ATOM 643 O O . LYS A 1 83 ? -22.730 8.116 0.995 1.00 69.00 83 LYS A O 1
ATOM 648 N N . LYS A 1 84 ? -21.182 9.258 2.181 1.00 50.75 84 LYS A N 1
ATOM 649 C CA . LYS A 1 84 ? -21.778 9.145 3.516 1.00 50.75 84 LYS A CA 1
ATOM 650 C C . LYS A 1 84 ? -22.344 10.476 3.977 1.00 50.75 84 LYS A C 1
ATOM 652 O O . LYS A 1 84 ? -21.642 11.491 3.791 1.00 50.75 84 LYS A O 1
#

Radius of gyration: 21.7 Å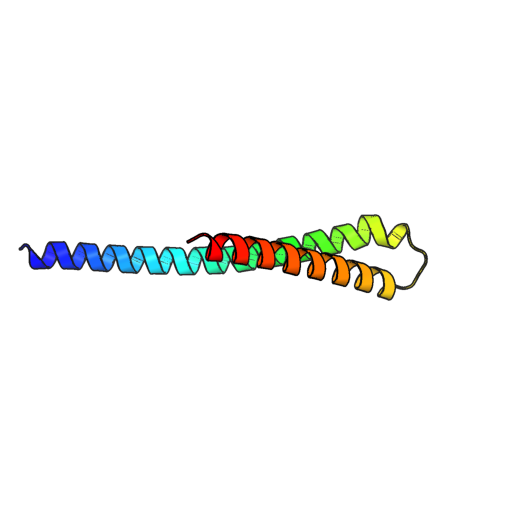; Cα contacts (8 Å, |Δi|>4): 13; chains: 1; bounding box: 44×20×65 Å

Solvent-accessible surface area (backbone atoms only — not comparable to full-atom values): 4700 Å² total; per-residue (Å²): 114,70,68,61,58,52,52,54,51,52,51,53,50,52,51,52,52,50,50,50,53,51,50,54,50,54,50,49,51,53,50,52,52,52,50,52,52,51,52,52,50,48,37,57,72,66,44,41,83,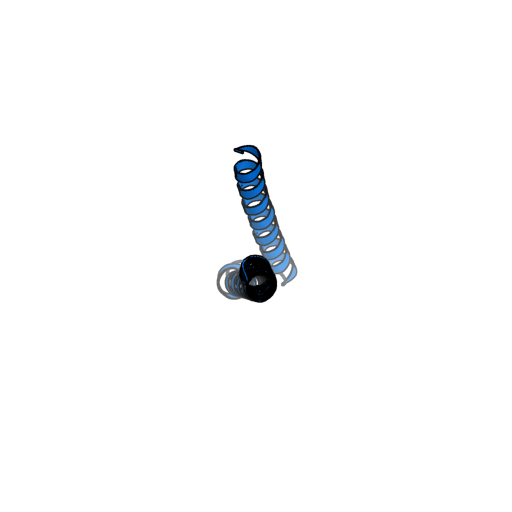74,44,95,66,62,73,63,58,48,52,50,52,48,52,49,53,54,50,54,50,51,52,51,52,52,51,52,50,49,53,59,60,68,72,107

Secondary structure (DSSP, 8-state):
-HHHHHHHHHHHHHHHHHHHHHHHHHHHHHHHHHHHHHHHHHIIIIIGGGS-S-HHHHHHHHHHHHHHHHHHHHHHHHHHHTT-

Sequence (84 aa):
MANKKAQERSFRRELVQQLVTLSTSGFGLVAALAWNETIQQIVKDFIEPRIPGSGLVSKLIYALIVTTLAVLVTYQLSRLASKK

Foldseek 3Di:
DVVVVVVVVVVVVVVVVVVCVVVCVVVVVVVVVVVLVVLLVCLVVPPVVVDPDPCVVSVVVSVVVVVVVVCVVVVVVVVVVVVD